Protein AF-A0A8J3WRD2-F1 (afdb_monomer)

Foldseek 3Di:
DVLVPPDDLVVVCVVVVHDSVVSVVVSVVVVVVVVCVVVVPCPPVSVVVVVVVVVVVVVVVVVVVVVVVVVVVVVVVVD

Structure (mmCIF, N/CA/C/O backbone):
data_AF-A0A8J3WRD2-F1
#
_entry.id   AF-A0A8J3WRD2-F1
#
loop_
_atom_site.group_PDB
_atom_site.id
_atom_site.type_symbol
_atom_site.label_atom_id
_atom_site.label_alt_id
_atom_site.label_comp_id
_atom_site.label_asym_id
_atom_site.label_entity_id
_atom_site.label_seq_id
_atom_site.pdbx_PDB_ins_code
_atom_site.Cartn_x
_atom_site.Cartn_y
_atom_site.Cartn_z
_atom_site.occupancy
_atom_site.B_iso_or_equiv
_atom_site.auth_seq_id
_atom_site.auth_comp_id
_atom_site.auth_asym_id
_atom_site.auth_atom_id
_atom_site.pdbx_PDB_model_num
ATOM 1 N N . MET A 1 1 ? -24.708 13.410 4.202 1.00 65.44 1 MET A N 1
ATOM 2 C CA . MET A 1 1 ? -25.628 13.439 5.363 1.00 65.44 1 MET A CA 1
ATOM 3 C C . MET A 1 1 ? -24.982 13.619 6.756 1.00 65.44 1 MET A C 1
ATOM 5 O O . MET A 1 1 ? -24.878 14.765 7.138 1.00 65.44 1 MET A O 1
ATOM 9 N N . VAL A 1 2 ? -24.536 12.629 7.561 1.00 76.81 2 VAL A N 1
ATOM 10 C CA . VAL A 1 2 ? -23.828 12.920 8.865 1.00 76.81 2 VAL A CA 1
ATOM 11 C C . VAL A 1 2 ? -22.313 12.748 8.768 1.00 76.81 2 VAL A C 1
ATOM 13 O O . VAL A 1 2 ? -21.540 13.519 9.337 1.00 76.81 2 VAL A O 1
ATOM 16 N N . LEU A 1 3 ? -21.877 11.731 8.025 1.00 75.56 3 LEU A N 1
ATOM 17 C CA . LEU A 1 3 ? -20.459 11.465 7.779 1.00 75.56 3 LEU A CA 1
ATOM 18 C C . LEU A 1 3 ? -19.829 12.542 6.882 1.00 75.56 3 LEU A C 1
ATOM 20 O O . LEU A 1 3 ? -18.689 12.918 7.117 1.00 75.56 3 LEU A O 1
ATOM 24 N N . GLU A 1 4 ? -20.614 13.102 5.959 1.00 76.69 4 GLU A N 1
ATOM 25 C CA . GLU A 1 4 ? -20.245 14.204 5.050 1.00 76.69 4 GLU A CA 1
ATOM 26 C C . GLU A 1 4 ? -20.397 15.603 5.688 1.00 76.69 4 GLU A C 1
ATOM 28 O O . GLU A 1 4 ? -20.117 16.607 5.049 1.00 76.69 4 GLU A O 1
ATOM 33 N N . GLY A 1 5 ? -20.847 15.693 6.948 1.00 77.81 5 GLY A N 1
ATOM 34 C CA . GLY A 1 5 ? -20.936 16.959 7.696 1.00 77.81 5 GLY A CA 1
ATOM 35 C C . GLY A 1 5 ? -22.178 17.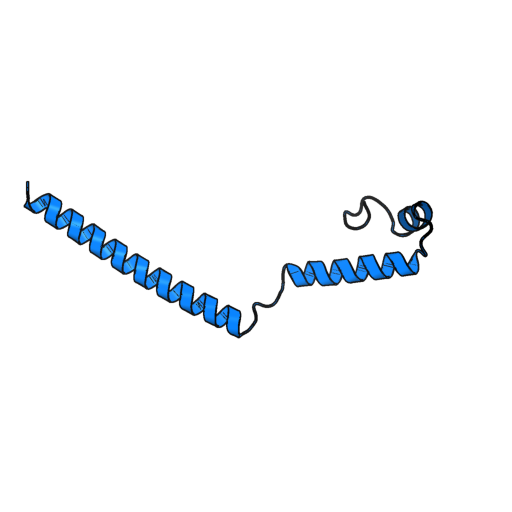822 7.434 1.00 77.81 5 GLY A C 1
ATOM 36 O O . GLY A 1 5 ? -22.353 18.839 8.094 1.00 77.81 5 GLY A O 1
ATOM 37 N N . GLU A 1 6 ? -23.068 17.413 6.534 1.00 79.00 6 GLU A N 1
ATOM 38 C CA . GLU A 1 6 ? -24.248 18.198 6.132 1.00 79.00 6 GLU A CA 1
ATOM 39 C C . GLU A 1 6 ? -25.365 18.256 7.190 1.00 79.00 6 GLU A C 1
ATOM 41 O O . GLU A 1 6 ? -26.204 19.155 7.176 1.00 79.00 6 GLU A O 1
ATOM 46 N N . ARG A 1 7 ? -25.420 17.282 8.106 1.00 86.44 7 ARG A N 1
ATOM 47 C CA . ARG A 1 7 ? -26.459 17.142 9.135 1.00 86.44 7 ARG A CA 1
ATOM 48 C C . ARG A 1 7 ? -25.877 16.642 10.450 1.00 86.44 7 ARG A C 1
ATOM 50 O O . ARG A 1 7 ? -24.930 15.858 10.493 1.00 86.44 7 ARG A O 1
ATOM 57 N N . THR A 1 8 ? -26.487 17.069 11.553 1.00 90.25 8 THR A N 1
ATOM 58 C CA . THR A 1 8 ? -26.079 16.650 12.899 1.00 90.25 8 THR A CA 1
ATOM 59 C C . THR A 1 8 ? -26.566 15.236 13.218 1.00 90.25 8 THR A C 1
ATOM 61 O O . THR A 1 8 ? -27.650 14.828 12.794 1.00 90.25 8 THR A O 1
ATOM 64 N N . VAL A 1 9 ? -25.802 14.507 14.045 1.00 90.00 9 VAL A N 1
ATOM 65 C CA . VAL A 1 9 ? -26.194 13.184 14.575 1.00 90.00 9 VAL A CA 1
ATOM 66 C C . VAL A 1 9 ? -27.586 13.249 15.209 1.00 90.00 9 VAL A C 1
ATOM 68 O O . VAL A 1 9 ? -28.405 12.372 14.979 1.00 90.00 9 VAL A O 1
ATOM 71 N N . ALA A 1 10 ? -27.888 14.318 15.952 1.00 89.62 10 ALA A N 1
ATOM 72 C CA . ALA A 1 10 ? -29.171 14.493 16.628 1.00 89.62 10 ALA A CA 1
ATOM 73 C C . ALA A 1 10 ? -30.353 14.746 15.672 1.00 89.62 10 ALA A C 1
ATOM 75 O O . ALA A 1 10 ? -31.488 14.426 16.016 1.00 89.62 10 ALA A O 1
ATOM 76 N N . SER A 1 11 ? -30.128 15.348 14.499 1.00 91.06 11 SER A N 1
ATOM 77 C CA . SER A 1 11 ? -31.181 15.529 13.486 1.00 91.06 11 SER A CA 1
ATOM 78 C C . SER A 1 11 ? -31.542 14.192 12.844 1.00 91.06 11 SER A C 1
ATOM 80 O O . SER A 1 11 ? -32.715 13.847 12.761 1.00 91.06 11 SER A O 1
ATOM 82 N N . VAL A 1 12 ? -30.526 13.415 12.466 1.00 90.88 12 VAL A N 1
ATOM 83 C CA . VAL A 1 12 ? -30.710 12.102 11.836 1.00 90.88 12 VAL A CA 1
ATOM 84 C C . VAL A 1 12 ? -31.249 11.077 12.831 1.00 90.88 12 VAL A C 1
ATOM 86 O O . VAL A 1 12 ? -32.156 10.326 12.506 1.00 90.88 12 VAL A O 1
ATOM 89 N N . ALA A 1 13 ? -30.783 11.105 14.079 1.00 91.94 13 ALA A N 1
ATOM 90 C CA . ALA A 1 13 ? -31.312 10.262 15.147 1.00 91.94 13 ALA A CA 1
ATOM 91 C C . ALA A 1 13 ? -32.832 10.427 15.334 1.00 91.94 13 ALA A C 1
ATOM 93 O O . ALA A 1 13 ? -33.534 9.433 15.464 1.00 91.94 13 ALA A O 1
ATOM 94 N N . ARG A 1 14 ? -33.349 11.664 15.287 1.00 91.81 14 ARG A N 1
ATOM 95 C CA . ARG A 1 14 ? -34.793 11.936 15.415 1.00 91.81 14 ARG A CA 1
ATOM 96 C C . ARG A 1 14 ? -35.609 11.482 14.208 1.00 91.81 14 ARG A C 1
ATOM 98 O O . ARG A 1 14 ? -36.740 11.060 14.382 1.00 91.81 14 ARG A O 1
ATOM 105 N N . GLU A 1 15 ? -35.057 11.592 13.005 1.00 92.31 15 GLU A N 1
ATOM 106 C CA . GLU A 1 15 ? -35.741 11.168 11.776 1.00 92.31 15 GLU A CA 1
ATOM 107 C C . GLU A 1 15 ? -35.922 9.651 11.711 1.00 92.31 15 GLU A C 1
ATOM 109 O O . GLU A 1 15 ? -36.966 9.173 11.283 1.00 92.31 15 GLU A O 1
ATOM 114 N N . PHE A 1 16 ? -34.917 8.903 12.168 1.00 89.81 16 PHE A N 1
ATOM 115 C CA . PHE A 1 16 ? -34.935 7.440 12.159 1.00 89.81 16 PHE A CA 1
ATOM 116 C C . PHE A 1 16 ? -35.413 6.822 13.482 1.00 89.81 16 PHE A C 1
ATOM 118 O O . PHE A 1 16 ? -35.355 5.605 13.628 1.00 89.81 16 PHE A O 1
ATOM 125 N N . ASP A 1 17 ? -35.856 7.646 14.438 1.00 92.56 17 ASP A N 1
ATOM 126 C CA . ASP A 1 17 ? -36.256 7.240 15.794 1.00 92.56 17 ASP A CA 1
ATOM 127 C C . ASP A 1 17 ? -35.201 6.368 16.512 1.00 92.56 17 ASP A C 1
ATOM 129 O O . ASP A 1 17 ? -35.483 5.383 17.192 1.00 92.56 17 ASP A O 1
ATOM 133 N N . ILE A 1 18 ? -33.925 6.728 16.335 1.00 93.69 18 ILE A N 1
ATOM 134 C CA . ILE A 1 18 ? -32.774 6.055 16.946 1.00 93.69 18 ILE A CA 1
ATOM 135 C C . ILE A 1 18 ? -32.246 6.920 18.086 1.00 93.69 18 ILE A C 1
ATOM 137 O O . ILE A 1 18 ? -32.185 8.146 18.003 1.00 93.69 18 ILE A O 1
ATOM 141 N N . ASN A 1 19 ? -31.761 6.286 19.153 1.00 93.62 19 ASN A N 1
ATOM 142 C CA . ASN A 1 19 ? -31.045 7.000 20.201 1.00 93.62 19 ASN A CA 1
ATOM 143 C C . ASN A 1 19 ? -29.795 7.720 19.640 1.00 93.62 19 ASN A C 1
ATOM 145 O O . ASN A 1 19 ? -28.914 7.103 19.032 1.00 93.62 19 ASN A O 1
ATOM 149 N N . ALA A 1 20 ? -29.688 9.028 19.896 1.00 91.75 20 ALA A N 1
ATOM 150 C CA . ALA A 1 20 ? -28.598 9.862 19.386 1.00 91.75 20 ALA A CA 1
ATOM 151 C C . ALA A 1 20 ? -27.204 9.414 19.860 1.00 91.75 20 ALA A C 1
ATOM 153 O O . ALA A 1 20 ? -26.239 9.529 19.105 1.00 91.75 20 ALA A O 1
ATOM 154 N N . SER A 1 21 ? -27.091 8.859 21.069 1.00 91.56 21 SER A N 1
ATOM 155 C CA . SER A 1 21 ? -25.832 8.331 21.607 1.00 91.56 21 SER A CA 1
ATOM 156 C C . SER A 1 21 ? -25.395 7.059 20.875 1.00 91.56 21 SER A C 1
ATOM 158 O O . SER A 1 21 ? -24.208 6.887 20.584 1.00 91.56 21 SER A O 1
ATOM 160 N N . THR A 1 22 ? -26.345 6.190 20.515 1.00 92.06 22 THR A N 1
ATOM 161 C CA . THR A 1 22 ? -26.080 4.978 19.722 1.00 92.06 22 THR A CA 1
ATOM 162 C C . THR A 1 22 ? -25.606 5.342 18.320 1.00 92.06 22 THR A C 1
ATOM 164 O O . THR A 1 22 ? -24.547 4.883 17.888 1.00 92.06 22 THR A O 1
ATOM 167 N N . LEU A 1 23 ? -26.331 6.236 17.639 1.00 92.88 23 LEU A N 1
ATOM 168 C CA . LEU A 1 23 ? -25.943 6.698 16.308 1.00 92.88 23 LEU A CA 1
ATOM 169 C C . LEU A 1 23 ? -24.590 7.429 16.337 1.00 92.88 23 LEU A C 1
ATOM 171 O O . LEU A 1 23 ? -23.743 7.195 15.477 1.00 92.88 23 LEU A O 1
ATOM 175 N N . GLY A 1 24 ? -24.343 8.258 17.354 1.00 91.75 24 GLY A N 1
ATOM 176 C CA . GLY A 1 24 ? -23.058 8.933 17.551 1.00 91.75 24 GLY A CA 1
ATOM 177 C C . GLY A 1 24 ? -21.896 7.956 17.741 1.00 91.75 24 GLY A C 1
ATOM 178 O O . GLY A 1 24 ? -20.835 8.136 17.143 1.00 91.75 24 GLY A O 1
ATOM 179 N N . SER A 1 25 ? -22.114 6.877 18.497 1.00 93.00 25 SER A N 1
ATOM 180 C CA . SER A 1 25 ? -21.122 5.812 18.686 1.00 93.00 25 SER A CA 1
ATOM 1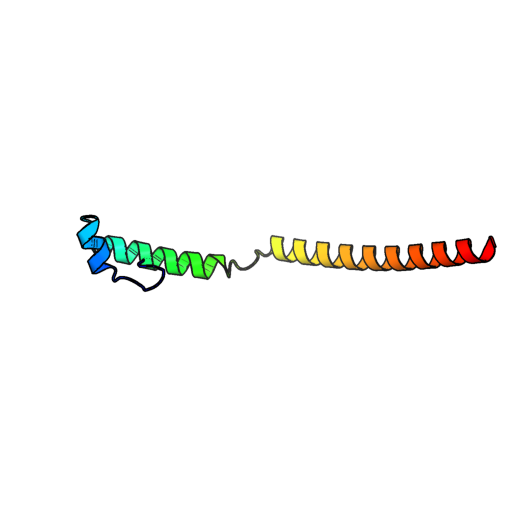81 C C . SER A 1 25 ? -20.797 5.095 17.373 1.00 93.00 25 SER A C 1
ATOM 183 O O . SER A 1 25 ? -19.627 4.824 17.092 1.00 93.00 25 SER A O 1
ATOM 185 N N . TRP A 1 26 ? -21.803 4.822 16.537 1.00 92.62 26 TRP A N 1
ATOM 186 C CA . TRP A 1 26 ? -21.602 4.214 15.217 1.00 92.62 26 TRP A CA 1
ATOM 187 C C . TRP A 1 26 ? -20.869 5.141 14.253 1.00 92.62 26 TRP A C 1
ATOM 189 O O . TRP A 1 26 ? -19.915 4.707 13.612 1.00 92.62 26 TRP A O 1
ATOM 199 N N . VAL A 1 27 ? -21.245 6.421 14.200 1.00 90.88 27 VAL A N 1
ATOM 200 C CA . VAL A 1 27 ? -20.563 7.436 13.382 1.00 90.88 27 VAL A CA 1
ATOM 201 C C . VAL A 1 27 ? -19.098 7.573 13.798 1.00 90.88 27 VAL A C 1
ATOM 203 O O . VAL A 1 27 ? -18.217 7.608 12.942 1.00 90.88 27 VAL A O 1
ATOM 206 N N . ASN A 1 28 ? -18.816 7.601 15.104 1.00 88.00 28 ASN A N 1
ATOM 207 C CA . ASN A 1 28 ? -17.449 7.680 15.611 1.00 88.00 28 ASN A CA 1
ATOM 208 C C . ASN A 1 28 ? -16.633 6.429 15.253 1.00 88.00 28 ASN A C 1
ATOM 210 O O . ASN A 1 28 ? -15.522 6.537 14.738 1.00 88.00 28 ASN A O 1
ATOM 214 N N . ARG A 1 29 ? -17.205 5.233 15.452 1.00 86.44 29 ARG A N 1
ATOM 215 C CA . ARG A 1 29 ? -16.569 3.969 15.052 1.00 86.44 29 ARG A CA 1
ATOM 216 C C . ARG A 1 29 ? -16.281 3.942 13.555 1.00 86.44 29 ARG A C 1
ATOM 218 O O . ARG A 1 29 ? -15.186 3.561 13.162 1.00 86.44 29 ARG A O 1
ATOM 225 N N . HIS A 1 30 ? -17.235 4.371 12.736 1.00 85.38 30 HIS A N 1
ATOM 226 C CA . HIS A 1 30 ? -17.066 4.429 11.292 1.00 85.38 30 HIS A CA 1
ATOM 227 C C . HIS A 1 30 ? -15.950 5.402 10.899 1.00 85.38 30 HIS A C 1
ATOM 229 O O . HIS A 1 30 ? -15.111 5.045 10.087 1.00 85.38 30 HIS A O 1
ATOM 235 N N . ARG A 1 31 ? -15.870 6.594 11.508 1.00 83.19 31 ARG A N 1
ATOM 236 C CA . ARG A 1 31 ? -14.766 7.541 11.259 1.00 83.19 31 ARG A CA 1
ATOM 237 C C . ARG A 1 31 ? -13.398 6.948 11.596 1.00 83.19 31 ARG A C 1
ATOM 239 O O . ARG A 1 31 ? -12.474 7.094 10.805 1.00 83.19 31 ARG A O 1
ATOM 246 N N . ILE A 1 32 ? -13.281 6.249 12.726 1.00 80.50 32 ILE A N 1
ATOM 247 C CA . ILE A 1 32 ? -12.035 5.578 13.128 1.00 80.50 32 ILE A CA 1
ATOM 248 C C . ILE A 1 32 ? -11.669 4.473 12.130 1.00 80.50 32 ILE A C 1
ATOM 250 O O . ILE A 1 32 ? -10.530 4.406 11.682 1.00 80.50 32 ILE A O 1
ATOM 254 N N . VAL A 1 33 ? -12.630 3.628 11.748 1.00 77.62 33 VAL A N 1
ATOM 255 C CA . VAL A 1 33 ? -12.399 2.521 10.807 1.00 77.62 33 VAL A CA 1
ATOM 256 C C . VAL A 1 33 ? -12.076 3.029 9.403 1.00 77.62 33 VAL A C 1
ATOM 258 O O . VAL A 1 33 ? -11.182 2.486 8.769 1.00 77.62 33 VAL A O 1
ATOM 261 N N . SER A 1 34 ? -12.743 4.078 8.917 1.00 72.38 34 SER A N 1
ATOM 262 C CA . SER A 1 34 ? -12.440 4.685 7.615 1.00 72.38 34 SER A CA 1
ATOM 263 C C . SER A 1 34 ? -11.062 5.344 7.599 1.00 72.38 34 SER A C 1
ATOM 265 O O . SER A 1 34 ? -10.306 5.116 6.660 1.00 72.38 34 SER A O 1
ATOM 267 N N . ALA A 1 35 ? -10.683 6.062 8.663 1.00 66.12 35 ALA A N 1
ATOM 268 C CA . ALA A 1 35 ? -9.333 6.615 8.797 1.00 66.12 35 ALA A CA 1
ATOM 269 C C . ALA A 1 35 ? -8.257 5.510 8.837 1.00 66.12 35 ALA A C 1
ATOM 271 O O . ALA A 1 35 ? -7.186 5.649 8.255 1.00 66.12 35 ALA A O 1
ATOM 272 N N . GLN A 1 36 ? -8.560 4.371 9.467 1.00 59.97 36 GLN A N 1
ATOM 273 C CA . GLN A 1 36 ? -7.698 3.183 9.471 1.00 59.97 36 GLN A CA 1
ATOM 274 C C . GLN A 1 36 ? -7.772 2.359 8.174 1.00 59.97 36 GLN A C 1
ATOM 276 O O . GLN A 1 36 ? -6.910 1.517 7.946 1.00 59.97 36 GLN A O 1
ATOM 281 N N . GLY A 1 37 ? -8.788 2.563 7.334 1.00 53.06 37 GLY A N 1
ATOM 282 C CA . GLY A 1 37 ? -8.953 1.900 6.041 1.00 53.06 37 GLY A CA 1
ATOM 283 C C . GLY A 1 37 ? -8.060 2.507 4.961 1.00 53.06 37 GLY A C 1
ATOM 284 O O . GLY A 1 37 ? -7.497 1.771 4.157 1.00 53.06 37 GLY A O 1
ATOM 285 N N . GLU A 1 38 ? -7.857 3.826 5.001 1.00 54.53 38 GLU A N 1
ATOM 286 C CA . GLU A 1 38 ? -6.859 4.529 4.177 1.00 54.53 38 GLU A CA 1
ATOM 287 C C . GLU A 1 38 ? -5.428 4.301 4.683 1.00 54.53 38 GLU 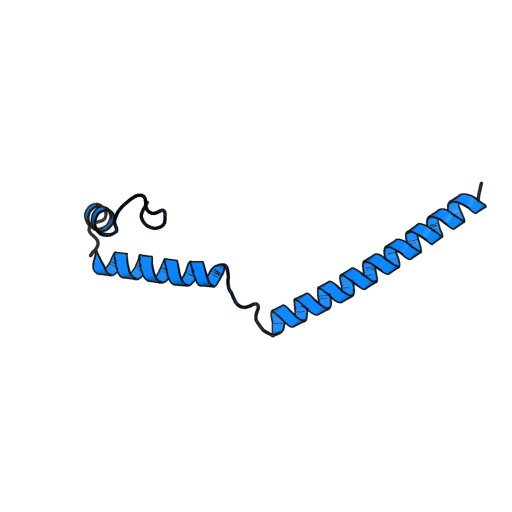A C 1
ATOM 289 O O . GLU A 1 38 ? -4.472 4.300 3.911 1.00 54.53 38 GLU A O 1
ATOM 294 N N . GLN A 1 39 ? -5.279 4.051 5.985 1.00 51.19 39 GLN A N 1
ATOM 295 C CA . GLN A 1 39 ? -4.007 3.778 6.648 1.00 51.19 39 GLN A CA 1
ATOM 296 C C . GLN A 1 39 ? -3.986 2.374 7.232 1.00 51.19 39 GLN A C 1
ATOM 298 O O . GLN A 1 39 ? -3.573 2.189 8.378 1.00 51.19 39 GLN A O 1
ATOM 303 N N . ARG A 1 40 ? -4.420 1.354 6.482 1.00 53.25 40 ARG A N 1
ATOM 304 C CA . ARG A 1 40 ? -4.127 -0.007 6.927 1.00 53.25 40 ARG A CA 1
ATOM 305 C C . ARG A 1 40 ? -2.609 -0.135 6.844 1.00 53.25 40 ARG A C 1
ATOM 307 O O . ARG A 1 40 ? -2.080 -0.033 5.736 1.00 53.25 40 ARG A O 1
ATOM 314 N N . PRO A 1 41 ? -1.874 -0.283 7.964 1.00 54.66 41 PRO A N 1
ATOM 315 C CA . PRO A 1 41 ? -0.440 -0.458 7.876 1.00 54.66 41 PRO A CA 1
ATOM 316 C C . PRO A 1 41 ? -0.244 -1.759 7.116 1.00 54.66 41 PRO A C 1
ATOM 318 O O . PRO A 1 41 ? -0.576 -2.824 7.637 1.00 54.66 41 PRO A O 1
ATOM 321 N N . VAL A 1 42 ? 0.217 -1.635 5.868 1.00 59.25 42 VAL A N 1
ATOM 322 C CA . VAL A 1 42 ? 0.494 -2.748 4.962 1.00 59.25 42 VAL A CA 1
ATOM 323 C C . VAL A 1 42 ? 1.209 -3.788 5.798 1.00 59.25 42 VAL A C 1
ATOM 325 O O . VAL A 1 42 ? 2.265 -3.486 6.364 1.00 59.25 42 VAL A O 1
ATOM 328 N N . SER A 1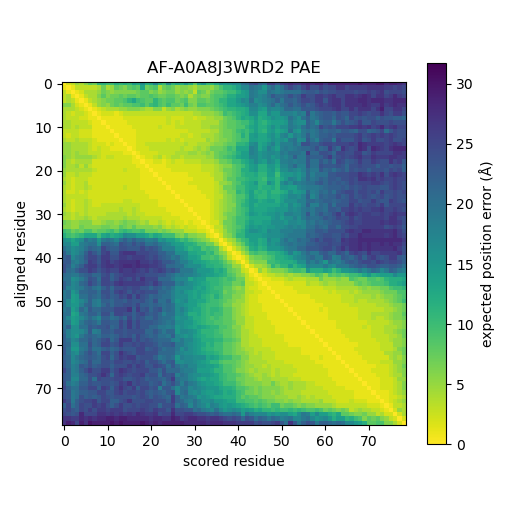 43 ? 0.575 -4.935 6.023 1.00 64.00 43 SER A N 1
ATOM 329 C CA . SER A 1 43 ? 1.066 -5.880 7.025 1.00 64.00 43 SER A CA 1
ATOM 330 C C . SER A 1 43 ? 2.496 -6.307 6.660 1.00 64.00 43 SER A C 1
ATOM 332 O O . SER A 1 43 ? 2.902 -6.208 5.503 1.00 64.00 43 SER A O 1
ATOM 334 N N . GLY A 1 44 ? 3.315 -6.740 7.624 1.00 67.31 44 GLY A N 1
ATOM 335 C CA . GLY A 1 44 ? 4.699 -7.172 7.343 1.00 67.31 44 GLY A CA 1
ATOM 336 C C . GLY A 1 44 ? 4.842 -8.087 6.105 1.00 67.31 44 GLY A C 1
ATOM 337 O O . GLY A 1 44 ? 5.685 -7.793 5.254 1.00 67.31 44 GLY A O 1
ATOM 338 N N . PRO A 1 45 ? 3.983 -9.116 5.942 1.00 73.69 45 PRO A N 1
ATOM 339 C CA . PRO A 1 45 ? 3.958 -9.976 4.753 1.00 73.69 45 PRO A CA 1
ATOM 340 C C . PRO A 1 45 ? 3.630 -9.235 3.452 1.00 73.69 45 PRO A C 1
ATOM 342 O O . PRO A 1 45 ? 4.207 -9.499 2.402 1.00 73.69 45 PRO A O 1
ATOM 345 N N . GLU A 1 46 ? 2.723 -8.271 3.522 1.00 75.00 46 GLU A N 1
ATOM 346 C CA . GLU A 1 46 ? 2.246 -7.504 2.377 1.00 75.00 46 GLU A CA 1
ATOM 347 C C . GLU A 1 46 ? 3.311 -6.493 1.911 1.00 75.00 46 GLU A C 1
ATOM 349 O O . GLU A 1 46 ? 3.538 -6.345 0.713 1.00 75.00 46 GLU A O 1
ATOM 354 N N . ARG A 1 47 ? 4.100 -5.916 2.832 1.00 78.31 47 ARG A N 1
ATOM 355 C CA . ARG A 1 47 ? 5.290 -5.114 2.479 1.00 78.31 47 ARG A CA 1
ATOM 356 C C . ARG A 1 47 ? 6.388 -5.953 1.836 1.00 78.31 47 ARG A C 1
ATOM 358 O O . ARG A 1 47 ? 7.045 -5.483 0.911 1.00 78.31 47 ARG A O 1
ATOM 365 N N . ALA A 1 48 ? 6.601 -7.175 2.325 1.00 81.44 48 ALA A N 1
ATOM 366 C CA .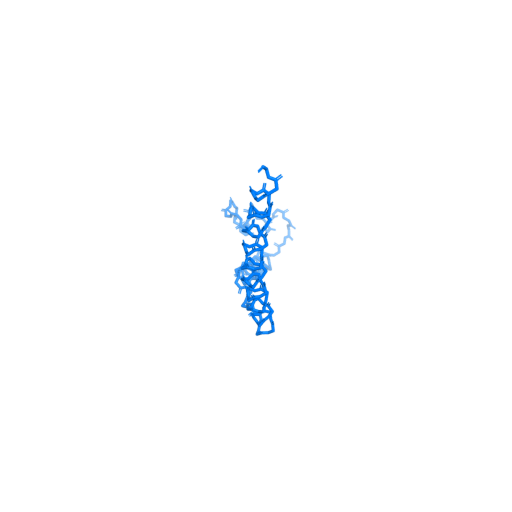 ALA A 1 48 ? 7.558 -8.096 1.719 1.00 81.44 48 ALA A CA 1
ATOM 367 C C . ALA A 1 48 ? 7.135 -8.451 0.286 1.00 81.44 48 ALA A C 1
ATOM 369 O O . ALA A 1 48 ? 7.960 -8.415 -0.624 1.00 81.44 48 ALA A O 1
ATOM 370 N N . ARG A 1 49 ? 5.836 -8.692 0.068 1.00 85.44 49 ARG A N 1
ATOM 371 C CA . ARG A 1 49 ? 5.289 -8.947 -1.266 1.00 85.44 49 ARG A CA 1
ATOM 372 C C . ARG A 1 49 ? 5.448 -7.753 -2.206 1.00 85.44 49 ARG A C 1
ATOM 374 O O . ARG A 1 49 ? 5.812 -7.961 -3.357 1.00 85.44 49 ARG A O 1
ATOM 381 N N . ILE A 1 50 ? 5.217 -6.530 -1.728 1.00 91.00 50 ILE A N 1
ATOM 382 C CA . ILE A 1 50 ? 5.429 -5.312 -2.526 1.00 91.00 50 ILE A CA 1
ATOM 383 C C . ILE A 1 50 ? 6.895 -5.189 -2.948 1.00 91.00 50 ILE A C 1
ATOM 385 O O . ILE A 1 50 ? 7.158 -5.009 -4.130 1.00 91.00 50 ILE A O 1
ATOM 389 N N . ARG A 1 51 ? 7.847 -5.360 -2.022 1.00 89.81 51 ARG A N 1
ATOM 390 C CA . ARG A 1 51 ? 9.282 -5.283 -2.349 1.00 89.81 51 ARG A CA 1
ATOM 391 C C . ARG A 1 51 ? 9.709 -6.322 -3.381 1.00 89.81 51 ARG A C 1
ATOM 393 O O . ARG A 1 51 ? 10.496 -6.010 -4.269 1.00 89.81 51 ARG A O 1
ATOM 400 N N . GLU A 1 52 ? 9.191 -7.541 -3.264 1.00 93.38 52 GLU A N 1
ATOM 401 C CA . GLU A 1 52 ? 9.467 -8.600 -4.236 1.00 93.38 52 GLU A CA 1
ATOM 402 C C . GLU A 1 52 ? 8.929 -8.228 -5.622 1.00 93.38 52 GLU A C 1
ATOM 404 O O . GLU A 1 52 ? 9.653 -8.298 -6.612 1.00 93.38 52 GLU A O 1
ATOM 409 N N . LEU A 1 53 ? 7.687 -7.741 -5.685 1.00 96.31 53 LEU A N 1
ATOM 410 C CA . LEU A 1 53 ? 7.073 -7.298 -6.936 1.00 96.31 53 LEU A CA 1
ATOM 411 C C . LEU A 1 53 ? 7.811 -6.107 -7.557 1.00 96.31 53 LEU A C 1
ATOM 413 O O . LEU A 1 53 ? 7.970 -6.058 -8.773 1.00 96.31 53 LEU A O 1
ATOM 417 N N . GLU A 1 54 ? 8.277 -5.152 -6.753 1.00 95.62 54 GLU A N 1
ATOM 418 C CA . GLU A 1 54 ? 9.072 -4.017 -7.232 1.00 95.62 54 GLU A CA 1
ATOM 419 C C . GLU A 1 54 ? 10.406 -4.473 -7.830 1.00 95.62 54 GLU A C 1
ATOM 421 O O . GLU A 1 54 ? 10.795 -4.000 -8.902 1.00 95.62 54 GLU A O 1
ATOM 426 N N . ARG A 1 55 ? 11.080 -5.429 -7.178 1.00 96.69 55 ARG A N 1
ATOM 427 C CA . ARG A 1 55 ? 12.322 -6.030 -7.674 1.00 96.69 55 ARG A CA 1
ATOM 428 C C . ARG A 1 55 ? 12.095 -6.764 -8.996 1.00 96.69 55 ARG A C 1
ATOM 430 O O . ARG A 1 55 ? 12.836 -6.534 -9.950 1.00 96.69 55 ARG A O 1
ATOM 437 N N . GLU A 1 56 ? 11.060 -7.596 -9.070 1.00 96.81 56 GLU A N 1
ATOM 438 C CA . GLU A 1 56 ? 10.704 -8.327 -10.288 1.00 96.81 56 GLU A CA 1
ATOM 439 C C . GLU A 1 56 ? 10.361 -7.361 -11.432 1.00 96.81 56 GLU A C 1
ATOM 441 O O . GLU A 1 56 ? 10.825 -7.528 -12.560 1.00 96.81 56 GLU A O 1
ATOM 446 N N . ASN A 1 57 ? 9.618 -6.286 -11.148 1.00 97.81 57 ASN A N 1
ATOM 447 C CA . ASN A 1 57 ? 9.277 -5.286 -12.160 1.00 97.81 57 ASN A CA 1
ATOM 448 C C . ASN A 1 57 ? 1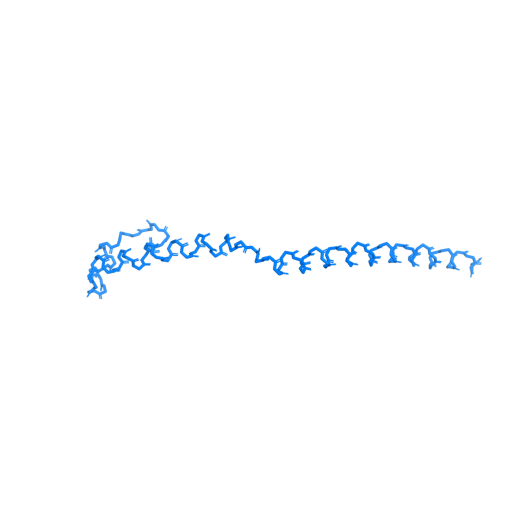0.520 -4.566 -12.702 1.00 97.81 57 ASN A C 1
ATOM 450 O O . ASN A 1 57 ? 10.608 -4.319 -13.906 1.00 97.81 57 ASN A O 1
ATOM 454 N N . ALA A 1 58 ? 11.482 -4.239 -11.834 1.00 97.19 58 ALA A N 1
ATOM 455 C CA . ALA A 1 58 ? 12.744 -3.629 -12.244 1.00 97.19 58 ALA A CA 1
ATOM 456 C C . ALA A 1 58 ? 13.538 -4.560 -13.175 1.00 97.19 58 ALA A C 1
ATOM 458 O O . ALA A 1 58 ? 13.934 -4.145 -14.265 1.00 97.19 58 ALA A O 1
ATOM 459 N N . GLU A 1 59 ? 13.678 -5.834 -12.804 1.00 97.25 59 GLU A N 1
ATOM 460 C CA . GLU A 1 59 ? 14.387 -6.831 -13.611 1.00 97.25 59 GLU A CA 1
ATOM 461 C C . GLU A 1 59 ? 13.710 -7.056 -14.975 1.00 97.25 59 GLU A C 1
ATOM 463 O O . GLU A 1 59 ? 14.369 -7.103 -16.019 1.00 97.25 59 GLU A O 1
ATOM 468 N N . LEU A 1 60 ? 12.377 -7.142 -15.001 1.00 97.81 60 LEU A N 1
ATOM 469 C CA . LEU A 1 60 ? 11.614 -7.280 -16.243 1.00 97.81 60 LEU A CA 1
ATOM 470 C C . LEU A 1 60 ? 11.788 -6.067 -17.165 1.00 97.81 60 LEU A C 1
ATOM 472 O O . LEU A 1 60 ? 11.900 -6.231 -18.383 1.00 97.81 60 LEU A O 1
ATOM 476 N N . ARG A 1 61 ? 11.843 -4.850 -16.612 1.00 96.94 61 ARG A N 1
ATOM 477 C CA . ARG A 1 61 ? 12.078 -3.629 -17.397 1.00 96.94 61 ARG A CA 1
ATOM 478 C C . ARG A 1 61 ? 13.460 -3.619 -18.032 1.00 96.94 61 ARG A C 1
ATOM 480 O O . ARG A 1 61 ? 13.569 -3.281 -19.210 1.00 96.94 61 ARG A O 1
ATOM 487 N N . GLU A 1 62 ? 14.494 -4.022 -17.302 1.00 96.69 62 GLU A N 1
ATOM 488 C CA . GLU A 1 62 ? 15.848 -4.130 -17.854 1.00 96.69 62 GLU A CA 1
ATOM 489 C C . GLU A 1 62 ? 15.915 -5.154 -18.991 1.00 96.69 62 GLU A C 1
ATOM 491 O O . GLU A 1 62 ? 16.416 -4.841 -20.076 1.00 96.69 62 GLU A O 1
ATOM 496 N N . LYS A 1 63 ? 15.319 -6.339 -18.799 1.00 96.06 63 LYS A N 1
ATOM 497 C CA . LYS A 1 63 ? 15.221 -7.369 -19.848 1.00 96.06 63 LYS A CA 1
ATOM 498 C C . LYS A 1 63 ? 14.480 -6.858 -21.081 1.00 96.06 63 LYS A C 1
ATOM 500 O O . LYS A 1 63 ? 14.938 -7.070 -22.202 1.00 96.06 63 LYS A O 1
ATOM 505 N N . LEU A 1 64 ? 13.371 -6.141 -20.895 1.00 97.38 64 LEU A N 1
ATOM 506 C CA . LEU A 1 64 ? 12.628 -5.532 -22.000 1.00 97.38 64 LEU A CA 1
ATOM 507 C C . LEU A 1 64 ? 13.469 -4.508 -22.764 1.00 97.38 64 LEU A C 1
ATOM 509 O O . LEU A 1 64 ? 13.420 -4.481 -23.993 1.00 97.38 64 LEU A O 1
ATOM 513 N N . ILE A 1 65 ? 14.241 -3.670 -22.069 1.00 96.88 65 ILE A N 1
ATOM 514 C CA . ILE A 1 65 ? 15.132 -2.696 -22.713 1.00 96.88 65 ILE A CA 1
ATOM 515 C C . ILE A 1 65 ? 16.206 -3.419 -23.526 1.00 96.88 65 ILE A C 1
ATOM 517 O O . ILE A 1 65 ? 16.446 -3.052 -24.677 1.00 96.88 65 ILE A O 1
ATOM 521 N N . PHE A 1 66 ? 16.831 -4.448 -22.956 1.00 96.50 66 PHE A N 1
ATOM 522 C CA . PHE A 1 66 ? 17.840 -5.242 -23.650 1.00 96.50 66 PHE A CA 1
ATOM 523 C C . PHE A 1 66 ? 17.275 -5.905 -24.912 1.00 96.50 66 PHE A C 1
ATOM 525 O O . PHE A 1 66 ? 17.829 -5.732 -25.996 1.00 96.50 66 PHE A O 1
ATOM 532 N N . LEU A 1 67 ? 16.129 -6.583 -24.801 1.00 95.75 67 LEU A N 1
ATOM 533 C CA . LEU A 1 67 ? 15.475 -7.244 -25.932 1.00 95.75 67 LEU A CA 1
ATOM 534 C C . LEU A 1 67 ? 15.079 -6.256 -27.030 1.00 95.75 67 LEU A C 1
ATOM 536 O O . LEU A 1 67 ? 15.283 -6.538 -28.206 1.00 95.75 67 LEU A O 1
ATOM 540 N N . LYS A 1 68 ? 14.564 -5.077 -26.665 1.00 94.94 68 LYS A N 1
ATOM 541 C CA . LYS A 1 68 ? 14.249 -4.022 -27.639 1.00 94.94 68 LYS A CA 1
ATOM 542 C C . LYS A 1 68 ? 15.494 -3.537 -28.378 1.00 94.94 68 LYS A C 1
ATOM 544 O O . LYS A 1 68 ? 15.434 -3.348 -29.589 1.00 94.94 68 LYS A O 1
ATOM 549 N N . LYS A 1 69 ? 16.616 -3.354 -27.675 1.00 94.25 69 LYS A N 1
ATOM 550 C CA . LYS A 1 69 ? 17.895 -2.973 -28.297 1.00 94.25 69 LYS A CA 1
ATOM 551 C C . LYS A 1 69 ? 18.412 -4.063 -29.235 1.00 94.25 69 LYS A C 1
ATOM 553 O O . LYS A 1 69 ? 18.806 -3.746 -30.350 1.00 94.25 69 LYS A O 1
ATOM 558 N N . ALA A 1 70 ? 18.359 -5.325 -28.812 1.00 93.94 70 ALA A N 1
ATOM 559 C CA . ALA A 1 70 ? 18.749 -6.458 -29.645 1.00 93.94 70 ALA A CA 1
ATOM 560 C C . ALA A 1 70 ? 17.877 -6.550 -30.908 1.00 93.94 70 ALA A C 1
ATOM 562 O O . ALA A 1 70 ? 18.400 -6.624 -32.014 1.00 93.94 70 ALA A O 1
ATOM 563 N N . ALA A 1 71 ? 16.553 -6.453 -30.763 1.00 93.44 71 ALA A N 1
ATOM 564 C CA . ALA A 1 71 ? 15.627 -6.453 -31.893 1.00 93.44 71 ALA A CA 1
ATOM 565 C C . ALA A 1 71 ? 15.904 -5.300 -32.875 1.00 93.44 71 ALA A C 1
ATOM 567 O O . A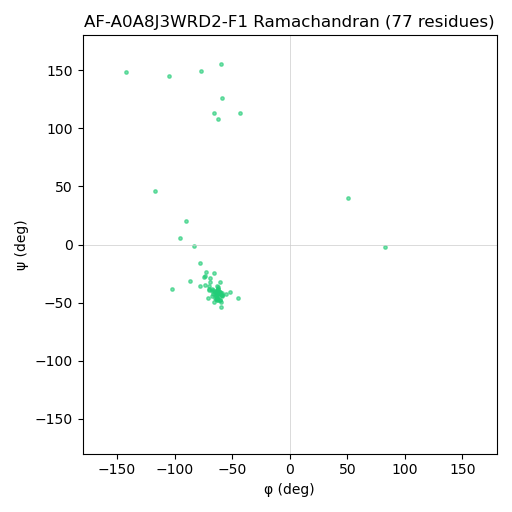LA A 1 71 ? 15.890 -5.512 -34.084 1.00 93.44 71 ALA A O 1
ATOM 568 N N . ALA A 1 72 ? 16.195 -4.097 -32.367 1.00 92.44 72 ALA A N 1
ATOM 569 C CA . ALA A 1 72 ? 16.559 -2.953 -33.200 1.00 92.44 72 ALA A CA 1
ATOM 570 C C . ALA A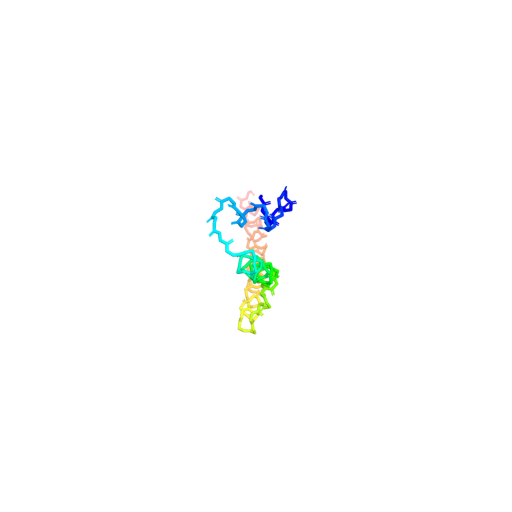 1 72 ? 17.886 -3.169 -33.949 1.00 92.44 72 ALA A C 1
ATOM 572 O O . ALA A 1 72 ? 17.969 -2.844 -35.131 1.00 92.44 72 ALA A O 1
ATOM 573 N N . PHE A 1 73 ? 18.894 -3.749 -33.288 1.00 90.94 73 PHE A N 1
ATOM 574 C CA . PHE A 1 73 ? 20.177 -4.094 -33.903 1.00 90.94 73 PHE A CA 1
ATOM 575 C C . PHE A 1 73 ? 19.991 -5.080 -35.066 1.00 90.94 73 PHE A C 1
ATOM 577 O O . PHE A 1 73 ? 20.357 -4.769 -36.200 1.00 90.94 73 PHE A O 1
ATOM 584 N N . PHE A 1 74 ? 19.312 -6.205 -34.829 1.00 88.94 74 PHE A N 1
ATOM 585 C CA . PHE A 1 74 ? 19.070 -7.209 -35.870 1.00 88.94 74 PHE A CA 1
ATOM 586 C C . PHE A 1 74 ? 18.206 -6.686 -37.026 1.00 88.94 74 PHE A C 1
ATOM 588 O O . PHE A 1 74 ? 18.453 -7.019 -38.181 1.00 88.94 74 PHE A O 1
AT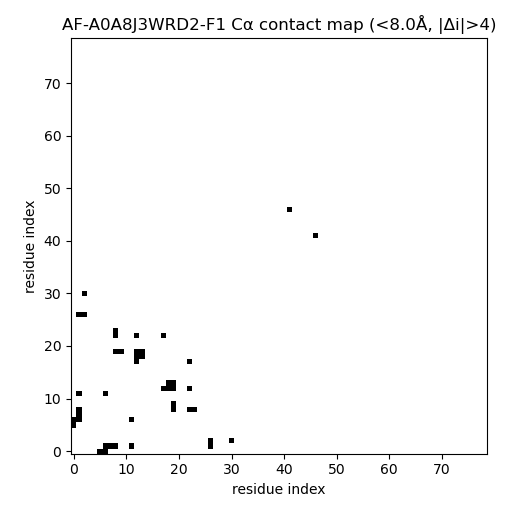OM 595 N N . ALA A 1 75 ? 17.218 -5.830 -36.749 1.00 89.75 75 ALA A N 1
ATOM 596 C CA . ALA A 1 75 ? 16.415 -5.196 -37.796 1.00 89.75 75 ALA A CA 1
ATOM 597 C C . ALA A 1 75 ? 17.226 -4.226 -38.679 1.00 89.75 75 ALA A C 1
ATOM 599 O O . ALA A 1 75 ? 16.827 -3.965 -39.812 1.00 89.75 75 ALA A O 1
ATOM 600 N N . SER A 1 76 ? 18.335 -3.682 -38.166 1.00 80.69 76 SER A N 1
ATOM 601 C CA . SER A 1 76 ? 19.223 -2.781 -38.909 1.00 80.69 76 SER A CA 1
ATOM 602 C C . SER A 1 76 ? 20.301 -3.501 -39.725 1.00 80.69 76 SER A C 1
ATOM 604 O O . SER A 1 76 ? 20.650 -3.004 -40.788 1.00 80.69 76 SER A O 1
ATOM 606 N N . GLU A 1 77 ? 20.789 -4.666 -39.277 1.00 73.81 77 GLU A N 1
ATOM 607 C CA . GLU A 1 77 ? 21.754 -5.490 -40.032 1.00 73.81 77 GLU A CA 1
ATOM 608 C C . GLU A 1 77 ? 21.128 -6.212 -41.230 1.00 73.81 77 GLU A C 1
ATOM 610 O O . GLU A 1 77 ? 21.816 -6.517 -42.197 1.00 73.81 77 GLU A O 1
ATOM 615 N N . ASN A 1 78 ? 19.826 -6.498 -41.175 1.00 64.94 78 ASN A N 1
ATOM 616 C CA . ASN A 1 78 ? 19.126 -7.262 -42.209 1.00 64.94 78 ASN A CA 1
ATOM 617 C C . ASN A 1 78 ? 18.534 -6.371 -43.327 1.00 64.94 78 ASN A C 1
ATOM 619 O O . ASN A 1 78 ? 17.581 -6.782 -43.995 1.00 64.94 78 ASN A O 1
ATOM 623 N N . ARG A 1 79 ? 19.038 -5.136 -43.480 1.00 54.25 79 ARG A N 1
ATOM 624 C CA . ARG A 1 79 ? 18.607 -4.140 -44.474 1.00 54.25 79 ARG A CA 1
ATOM 625 C C . ARG A 1 79 ? 19.706 -3.859 -45.494 1.00 54.25 79 ARG A C 1
ATOM 627 O O . ARG A 1 79 ? 20.876 -3.748 -45.079 1.00 54.25 79 ARG A O 1
#

InterPro domains:
  IPR002514 Transposase IS3/IS911family [PF01527] (2-62)
  IPR009057 Homedomain-like superfamily [SSF46689] (1-77)

Solvent-accessible surface area (backbone atoms only — not comparable to full-atom values): 4523 Å² total; per-residue (Å²): 86,58,92,74,66,77,39,55,55,65,59,54,17,63,75,71,75,42,61,41,68,59,52,43,52,50,53,51,51,48,53,54,52,51,59,42,62,80,54,56,74,69,46,75,70,54,48,52,50,49,52,52,50,53,53,52,51,52,54,53,50,52,52,50,52,51,52,52,50,52,52,53,51,56,63,57,71,77,106

Radius of gyration: 27.31 Å; Cα contacts (8 Å, |Δi|>4): 22; chains: 1; bounding box: 58×28×66 Å

Sequence (79 aa):
MVLEGERTVASVAREFDINASTLGSWVNRHRIVSAQGEQRPVSGPERARIRELERENAELREKLIFLKKAAAFFASENR

Mean predicted aligned error: 12.84 Å

Organism: NCBI:txid936338

pLDDT: mean 84.31, std 13.18, range [51.19, 97.81]

Secondary structure (DSSP, 8-state):
--TTSSS-HHHHHHHTT--HHHHHHHHHHHHHHHHHHHT----HHHHHHHHHHHHHHHHHHHHHHHHHHHHHHHHHHT-

Nearest PDB structures (foldseek):
  1xsv-assembly1_B  TM=6.229E-01  e=2.778E+00  Staphylococcus aureus
  1s7o-assembly1_C  TM=4.565E-01  e=1.624E+00  Streptococcus pyogenes serotype M3